Protein AF-A0A954BLL2-F1 (afdb_monomer_lite)

Sequence (76 aa):
KIVGHTDSLSYRDGASYDNWNLSADRANAARKLLIADGMDAHRILEVSGKADTDPLVKDSPDAAQNRRISITILTH

pLDDT: mean 94.86, std 8.04, range [62.5, 98.81]

Structure (mmCIF, N/CA/C/O backbone):
data_AF-A0A954BLL2-F1
#
_entry.id   AF-A0A954BLL2-F1
#
loop_
_atom_site.group_PDB
_atom_site.id
_atom_site.type_symbol
_atom_site.label_atom_id
_atom_site.label_alt_id
_atom_site.label_comp_id
_atom_site.label_asym_id
_atom_site.label_entity_id
_atom_site.label_seq_id
_atom_site.pdbx_PDB_ins_code
_atom_site.Cartn_x
_atom_site.Cartn_y
_atom_site.Cartn_z
_atom_site.occupancy
_atom_site.B_iso_or_equiv
_atom_site.auth_seq_id
_atom_site.auth_comp_id
_atom_site.auth_asym_id
_atom_site.auth_atom_id
_atom_site.pdbx_PDB_model_num
ATOM 1 N N . LYS A 1 1 ? -1.606 -2.332 10.611 1.00 96.44 1 LYS A N 1
ATOM 2 C CA . LYS A 1 1 ? -0.739 -1.659 9.606 1.00 96.44 1 LYS A CA 1
ATOM 3 C C . LYS A 1 1 ? -1.264 -1.970 8.210 1.00 96.44 1 LYS A C 1
ATOM 5 O O . LYS A 1 1 ? -1.618 -3.122 7.985 1.00 96.44 1 LYS A O 1
ATOM 10 N N . ILE A 1 2 ? -1.333 -0.983 7.315 1.00 98.56 2 ILE A N 1
ATOM 11 C CA . ILE A 1 2 ? -1.751 -1.150 5.911 1.00 98.56 2 ILE A CA 1
ATOM 12 C C . ILE A 1 2 ? -0.582 -0.735 5.016 1.00 98.56 2 ILE A C 1
ATOM 14 O O . ILE A 1 2 ? -0.089 0.382 5.145 1.00 98.56 2 ILE A O 1
ATOM 18 N N . VAL A 1 3 ? -0.132 -1.615 4.124 1.00 98.75 3 VAL A N 1
ATOM 19 C CA . VAL A 1 3 ? 1.012 -1.353 3.240 1.00 98.75 3 VAL A CA 1
ATOM 20 C C . VAL A 1 3 ? 0.629 -1.603 1.793 1.00 98.75 3 VAL A C 1
ATOM 22 O O . VAL A 1 3 ? 0.082 -2.656 1.476 1.00 98.75 3 VAL A O 1
ATOM 25 N N . GLY A 1 4 ? 0.922 -0.653 0.914 1.00 98.75 4 GLY A N 1
ATOM 26 C CA . GLY A 1 4 ? 0.770 -0.820 -0.525 1.00 98.75 4 GLY A CA 1
ATOM 27 C C . GLY A 1 4 ? 2.076 -1.232 -1.187 1.00 98.75 4 GLY A C 1
ATOM 28 O O . GLY A 1 4 ? 3.149 -0.770 -0.799 1.00 98.75 4 GLY A O 1
ATOM 29 N N . HIS A 1 5 ? 1.968 -2.072 -2.212 1.00 98.62 5 HIS A N 1
ATOM 30 C CA . HIS A 1 5 ? 3.086 -2.537 -3.026 1.00 98.62 5 HIS A CA 1
ATOM 31 C C . HIS A 1 5 ? 2.736 -2.441 -4.515 1.00 98.62 5 HIS A C 1
ATOM 33 O O . HIS A 1 5 ? 1.571 -2.594 -4.910 1.00 98.62 5 HIS A O 1
ATOM 39 N N . THR A 1 6 ? 3.747 -2.200 -5.339 1.00 98.38 6 THR A N 1
ATOM 40 C CA . THR A 1 6 ? 3.684 -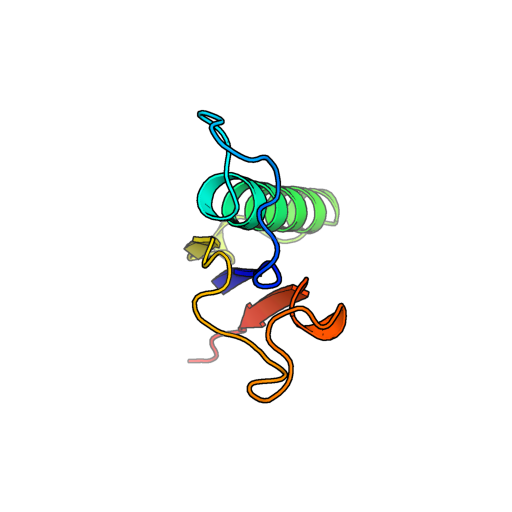2.313 -6.799 1.00 98.38 6 THR A CA 1
ATOM 41 C C . THR A 1 6 ? 4.550 -3.481 -7.260 1.00 98.38 6 THR A C 1
ATOM 43 O O . THR A 1 6 ? 5.258 -4.106 -6.471 1.00 98.38 6 THR A O 1
ATOM 46 N N . ASP A 1 7 ? 4.454 -3.800 -8.544 1.00 97.56 7 ASP A N 1
ATOM 47 C CA . ASP A 1 7 ? 5.491 -4.566 -9.228 1.00 97.56 7 ASP A CA 1
ATOM 48 C C . ASP A 1 7 ? 6.650 -3.636 -9.633 1.00 97.56 7 ASP A C 1
ATOM 50 O O . ASP A 1 7 ? 6.588 -2.424 -9.391 1.00 97.56 7 ASP A O 1
ATOM 54 N N . SER A 1 8 ? 7.702 -4.211 -10.221 1.00 96.50 8 SER A N 1
ATOM 55 C CA . SER A 1 8 ? 8.913 -3.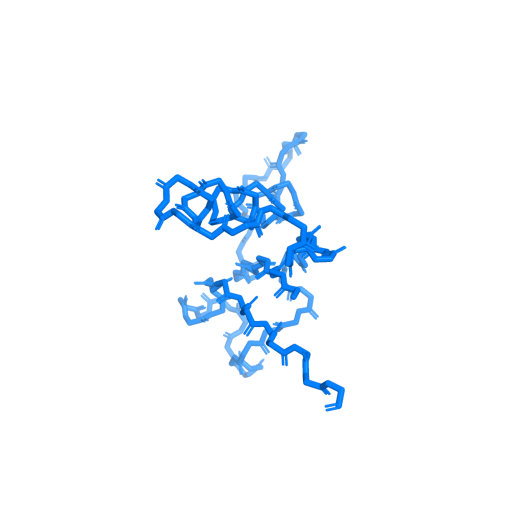487 -10.632 1.00 96.50 8 SER A CA 1
ATOM 56 C C . SER A 1 8 ? 8.772 -2.690 -11.929 1.00 96.50 8 SER A C 1
ATOM 58 O O . SER A 1 8 ? 9.743 -2.077 -12.368 1.00 96.50 8 SER A O 1
ATOM 60 N N . LEU A 1 9 ? 7.614 -2.719 -12.597 1.00 95.00 9 LEU A N 1
ATOM 61 C CA . LEU A 1 9 ? 7.432 -1.932 -13.809 1.00 95.00 9 LEU A CA 1
ATOM 62 C C . LEU A 1 9 ? 7.270 -0.463 -13.416 1.00 95.00 9 LEU A C 1
ATOM 64 O O . LEU A 1 9 ? 6.495 -0.125 -12.517 1.00 95.00 9 LEU A O 1
ATOM 68 N N . SER A 1 10 ? 7.993 0.428 -14.097 1.00 89.50 10 SER A N 1
ATOM 69 C CA . SER A 1 10 ? 7.803 1.868 -13.931 1.00 89.50 10 SER A CA 1
ATOM 70 C C . SER A 1 10 ? 6.342 2.219 -14.193 1.00 89.50 10 SER A C 1
ATOM 72 O O . SER A 1 10 ? 5.840 2.015 -15.298 1.00 89.50 10 SER A O 1
ATOM 74 N N . TYR A 1 11 ? 5.651 2.786 -13.203 1.00 81.81 11 TYR A N 1
ATOM 75 C CA . TYR A 1 11 ? 4.271 3.224 -13.410 1.00 81.81 11 TYR A CA 1
ATOM 76 C C . TYR A 1 11 ? 4.172 4.297 -14.503 1.00 81.81 11 TYR A C 1
ATOM 78 O O . TYR A 1 11 ? 3.250 4.259 -15.319 1.00 81.81 11 TYR A O 1
ATOM 86 N N . ARG A 1 12 ? 5.121 5.244 -14.524 1.00 80.94 12 ARG A N 1
ATOM 87 C CA . ARG A 1 12 ? 5.306 6.260 -15.570 1.00 80.94 12 ARG A CA 1
ATOM 88 C C . ARG A 1 12 ? 6.771 6.702 -15.591 1.00 80.94 12 ARG A C 1
ATOM 90 O O . ARG A 1 12 ? 7.261 7.214 -14.586 1.00 80.94 12 ARG A O 1
ATOM 97 N N . ASP A 1 13 ? 7.456 6.538 -16.718 1.00 63.47 13 ASP A N 1
ATOM 98 C CA . ASP A 1 13 ? 8.848 6.979 -16.851 1.00 63.47 13 ASP A CA 1
ATOM 99 C C . ASP A 1 13 ? 8.958 8.514 -16.780 1.00 63.47 13 ASP A C 1
ATOM 101 O O . ASP A 1 13 ? 8.208 9.238 -17.439 1.00 63.47 13 ASP A O 1
ATOM 105 N N . GLY A 1 14 ? 9.895 9.017 -15.966 1.00 64.00 14 GLY A N 1
ATOM 106 C CA . GLY A 1 14 ? 10.241 10.445 -15.877 1.00 64.00 14 GLY A CA 1
ATOM 107 C C . GLY A 1 14 ? 9.229 11.350 -15.161 1.00 64.00 14 GLY A C 1
ATOM 108 O O . GLY A 1 14 ? 9.308 12.571 -15.297 1.00 64.00 14 GLY A O 1
ATOM 109 N N . ALA A 1 15 ? 8.272 10.788 -14.419 1.00 67.62 15 ALA A N 1
ATOM 110 C CA . ALA A 1 15 ? 7.209 11.552 -13.770 1.00 67.62 15 ALA A CA 1
ATOM 111 C C . ALA A 1 15 ? 7.526 11.913 -12.309 1.00 67.62 15 ALA A C 1
ATOM 113 O O . ALA A 1 15 ? 8.174 11.163 -11.587 1.00 67.62 15 ALA A O 1
ATOM 114 N N . SER A 1 16 ? 6.952 13.024 -11.836 1.00 85.25 16 SER A N 1
ATOM 115 C CA . SER A 1 16 ? 6.877 13.379 -10.407 1.00 85.25 16 SER A CA 1
ATOM 116 C C . SER A 1 16 ? 6.025 12.411 -9.573 1.00 85.25 16 SER A C 1
ATOM 118 O O . SER A 1 16 ? 5.908 12.588 -8.363 1.00 85.25 16 SER A O 1
ATOM 120 N N . TYR A 1 17 ? 5.393 11.435 -10.231 1.00 91.25 17 TYR A N 1
ATOM 121 C CA . TYR A 1 17 ? 4.534 10.429 -9.636 1.00 91.25 17 TYR A CA 1
ATOM 122 C C . TYR A 1 17 ? 5.005 9.041 -10.065 1.00 91.25 17 TYR A C 1
ATOM 124 O O . TYR A 1 17 ? 4.887 8.678 -11.239 1.00 91.25 17 TYR A O 1
ATOM 132 N N . ASP A 1 18 ? 5.500 8.265 -9.109 1.00 94.12 18 ASP A N 1
ATOM 133 C CA . ASP A 1 18 ? 6.127 6.968 -9.339 1.00 94.12 18 ASP A CA 1
ATOM 134 C C . ASP A 1 18 ? 5.466 5.844 -8.512 1.00 94.12 18 ASP A C 1
ATOM 136 O O . ASP A 1 18 ? 4.366 5.982 -7.963 1.00 94.12 18 ASP A O 1
ATOM 140 N N . ASN A 1 19 ? 6.139 4.695 -8.434 1.00 95.88 19 ASN A N 1
ATOM 141 C CA . ASN A 1 19 ? 5.682 3.550 -7.654 1.00 95.88 19 ASN A CA 1
ATOM 142 C C . ASN A 1 19 ? 5.625 3.826 -6.139 1.00 95.88 19 ASN A C 1
ATOM 144 O O . ASN A 1 19 ? 4.808 3.214 -5.437 1.00 95.88 19 ASN A O 1
ATOM 148 N N . TRP A 1 20 ? 6.417 4.767 -5.615 1.00 96.56 20 TRP A N 1
ATOM 149 C CA . TRP A 1 20 ? 6.311 5.201 -4.222 1.00 96.56 20 TRP A CA 1
ATOM 150 C C . TRP A 1 20 ? 5.003 5.940 -3.986 1.00 96.56 20 TRP A C 1
ATOM 152 O O . TRP A 1 20 ? 4.264 5.589 -3.062 1.00 96.56 20 TRP A O 1
ATOM 162 N N . ASN A 1 21 ? 4.665 6.895 -4.854 1.00 96.62 21 ASN A N 1
ATOM 163 C CA . ASN A 1 21 ? 3.393 7.608 -4.753 1.00 96.62 21 ASN A CA 1
ATOM 164 C C . ASN A 1 21 ? 2.204 6.654 -4.932 1.00 96.62 21 ASN A C 1
ATOM 166 O O . ASN A 1 21 ? 1.303 6.622 -4.092 1.00 96.62 21 ASN A O 1
ATOM 170 N N . LEU A 1 22 ? 2.237 5.814 -5.973 1.00 97.19 22 LEU A N 1
ATOM 171 C CA . LEU A 1 22 ? 1.153 4.882 -6.285 1.00 97.19 22 LEU A CA 1
ATOM 172 C C . LEU A 1 22 ? 0.873 3.904 -5.144 1.00 97.19 22 LEU A C 1
ATOM 174 O O . LEU A 1 22 ? -0.284 3.649 -4.798 1.00 97.19 22 LEU A O 1
ATOM 178 N N . SER A 1 23 ? 1.926 3.322 -4.571 1.00 98.50 23 SER A N 1
ATOM 179 C CA . SER A 1 23 ? 1.778 2.361 -3.479 1.00 98.50 23 SER A CA 1
ATOM 180 C C . SER A 1 23 ? 1.202 3.016 -2.220 1.00 98.50 23 SER A C 1
ATOM 182 O O . SER A 1 2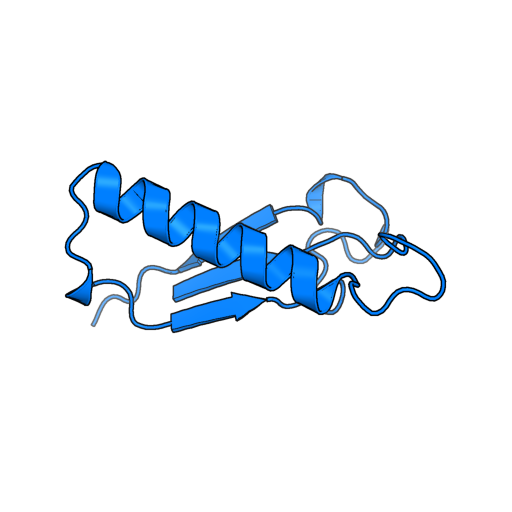3 ? 0.284 2.454 -1.615 1.00 98.50 23 SER A O 1
ATOM 184 N N . ALA A 1 24 ? 1.668 4.215 -1.857 1.00 98.56 24 ALA A N 1
ATOM 185 C CA . ALA A 1 24 ? 1.151 4.960 -0.711 1.00 98.56 24 ALA A CA 1
ATOM 186 C C . ALA A 1 24 ? -0.319 5.373 -0.904 1.00 98.56 24 ALA A C 1
ATOM 188 O O . ALA A 1 24 ? -1.141 5.187 -0.000 1.00 98.56 24 ALA A O 1
ATOM 189 N N . ASP A 1 25 ? -0.681 5.855 -2.095 1.00 98.50 25 ASP A N 1
ATOM 190 C CA . ASP A 1 25 ? -2.052 6.264 -2.410 1.00 98.50 25 ASP A CA 1
ATOM 191 C C . ASP A 1 25 ? -3.027 5.088 -2.365 1.00 98.50 25 ASP A C 1
ATOM 193 O O . ASP A 1 25 ? -4.111 5.204 -1.788 1.00 98.50 25 ASP A O 1
ATOM 197 N N . ARG A 1 26 ? -2.635 3.922 -2.894 1.00 98.56 26 ARG A N 1
ATOM 198 C CA . ARG A 1 26 ? -3.448 2.699 -2.809 1.00 98.56 26 ARG A CA 1
ATOM 199 C C . ARG A 1 26 ? -3.633 2.234 -1.364 1.00 98.56 26 ARG A C 1
ATOM 201 O O . ARG A 1 26 ? -4.745 1.865 -0.985 1.00 98.56 26 ARG A O 1
ATOM 208 N N . ALA A 1 27 ? -2.585 2.294 -0.541 1.00 98.81 27 ALA A N 1
ATOM 209 C CA . ALA A 1 27 ? -2.682 1.962 0.881 1.00 98.81 27 ALA A CA 1
ATOM 210 C C . ALA A 1 27 ? -3.647 2.909 1.618 1.00 98.81 27 ALA A C 1
ATOM 212 O O . ALA A 1 27 ? -4.482 2.471 2.413 1.00 98.81 27 ALA A O 1
ATOM 213 N N . ASN A 1 28 ? -3.596 4.207 1.311 1.00 98.69 28 ASN A N 1
ATOM 214 C CA . ASN A 1 28 ? -4.504 5.194 1.890 1.00 98.69 28 ASN A CA 1
ATOM 215 C C . ASN A 1 28 ? -5.941 5.057 1.357 1.00 98.69 28 ASN A C 1
ATOM 217 O O . ASN A 1 28 ? -6.894 5.278 2.104 1.00 98.69 28 ASN A O 1
ATOM 221 N N . ALA A 1 29 ? -6.128 4.657 0.098 1.00 98.75 29 ALA A N 1
ATOM 222 C CA . ALA A 1 29 ? -7.445 4.328 -0.441 1.00 98.75 29 ALA A CA 1
ATOM 223 C C . ALA A 1 29 ? -8.066 3.140 0.311 1.00 98.75 29 ALA A C 1
ATOM 225 O O . ALA A 1 29 ? -9.207 3.236 0.758 1.00 98.75 29 ALA A O 1
ATOM 226 N N . ALA A 1 30 ? -7.295 2.073 0.554 1.00 98.50 30 ALA A N 1
ATOM 227 C CA . ALA A 1 30 ? -7.738 0.944 1.372 1.00 98.50 30 ALA A CA 1
ATOM 228 C C . ALA A 1 30 ? -8.096 1.376 2.807 1.00 98.50 30 ALA A C 1
ATOM 230 O O . ALA A 1 30 ? -9.152 1.001 3.310 1.00 98.50 30 ALA A O 1
ATOM 231 N N . ARG A 1 31 ? -7.281 2.235 3.442 1.00 98.56 31 ARG A N 1
ATOM 232 C CA . ARG A 1 31 ? -7.598 2.837 4.754 1.00 98.56 31 ARG A CA 1
ATOM 233 C C . ARG A 1 31 ? -8.962 3.532 4.749 1.00 98.56 31 ARG A C 1
ATOM 235 O O . ARG A 1 31 ? -9.763 3.306 5.650 1.00 98.56 31 ARG A O 1
ATOM 242 N N . LYS A 1 32 ? -9.215 4.391 3.755 1.00 98.62 32 LYS A N 1
ATOM 243 C CA . LYS A 1 32 ? -10.479 5.137 3.635 1.00 98.62 32 LYS A CA 1
ATOM 244 C C . LYS A 1 32 ? -11.672 4.197 3.469 1.00 98.62 32 LYS A C 1
ATOM 246 O O . LYS A 1 32 ? -12.686 4.424 4.115 1.00 98.62 32 LYS A O 1
ATOM 251 N N . LEU A 1 33 ? -11.533 3.148 2.654 1.00 98.56 33 LEU A N 1
ATOM 252 C CA . LEU A 1 33 ? -12.582 2.144 2.454 1.00 98.56 33 LEU A CA 1
ATOM 253 C C . LEU A 1 33 ? -12.907 1.391 3.748 1.00 98.56 33 LEU A C 1
ATOM 255 O O . LEU A 1 33 ? -14.074 1.285 4.095 1.00 98.56 33 LEU A O 1
ATOM 259 N N . LEU A 1 34 ? -11.894 0.943 4.497 1.00 98.00 34 LEU A N 1
ATOM 260 C CA . LEU A 1 34 ? -12.112 0.244 5.770 1.00 98.00 34 LEU A CA 1
ATOM 261 C C . LEU A 1 34 ? -12.844 1.119 6.794 1.00 98.00 34 LEU A C 1
ATOM 263 O O . LEU A 1 34 ? -13.740 0.641 7.479 1.00 98.00 34 LEU A O 1
ATOM 267 N N . ILE A 1 35 ? -12.482 2.403 6.891 1.00 98.38 35 ILE A N 1
ATOM 268 C CA . ILE A 1 35 ? -13.162 3.344 7.794 1.00 98.38 35 ILE A CA 1
ATOM 269 C C . ILE A 1 35 ? -14.604 3.588 7.340 1.00 98.38 35 ILE A C 1
ATOM 271 O O . ILE A 1 35 ? -15.511 3.606 8.168 1.00 98.38 35 ILE A O 1
ATOM 275 N N . ALA A 1 36 ? -14.825 3.760 6.033 1.00 98.44 36 ALA A N 1
ATOM 276 C CA . ALA A 1 36 ? -16.166 3.920 5.478 1.00 98.44 36 ALA A CA 1
ATOM 277 C C . ALA A 1 36 ? -17.057 2.691 5.740 1.00 98.44 36 ALA A C 1
ATOM 279 O O . ALA A 1 36 ? -18.260 2.850 5.918 1.00 98.44 36 ALA A O 1
ATOM 280 N N . ASP A 1 37 ? -16.460 1.499 5.828 1.00 98.12 37 ASP A N 1
ATOM 281 C CA . ASP A 1 37 ? -17.127 0.233 6.160 1.00 98.12 37 ASP A CA 1
ATOM 282 C C . ASP A 1 37 ? -17.250 -0.019 7.682 1.00 98.12 37 ASP A C 1
ATOM 284 O O . ASP A 1 37 ? -17.584 -1.112 8.130 1.00 98.12 37 ASP A O 1
ATOM 288 N N . GLY A 1 38 ? -16.978 0.996 8.512 1.00 97.88 38 GLY A N 1
ATOM 289 C CA . GLY A 1 38 ? -17.217 0.955 9.959 1.00 97.88 38 GLY A CA 1
ATOM 290 C C . GLY A 1 38 ? -16.016 0.551 10.817 1.00 97.88 38 GLY A C 1
ATOM 291 O O . GLY A 1 38 ? -16.161 0.395 12.031 1.00 97.88 38 GLY A O 1
ATOM 292 N N . MET A 1 39 ? -14.817 0.407 10.243 1.00 96.94 39 MET A N 1
ATOM 293 C CA . MET A 1 39 ? -13.60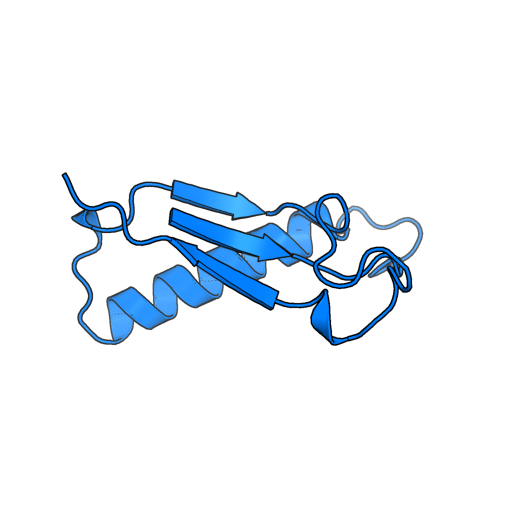3 0.249 11.047 1.00 96.94 39 MET A CA 1
ATOM 294 C C . MET A 1 39 ? -13.296 1.541 11.811 1.00 96.94 39 MET A C 1
ATOM 296 O O . MET A 1 39 ? -13.154 2.609 11.219 1.00 96.94 39 MET A O 1
ATOM 300 N N . ASP A 1 40 ? -13.100 1.432 13.125 1.00 97.69 40 ASP A N 1
ATOM 301 C CA . ASP A 1 40 ? -12.596 2.543 13.931 1.00 97.69 40 ASP A CA 1
ATOM 302 C C . ASP A 1 40 ? -11.206 2.985 13.432 1.00 97.69 40 ASP A C 1
ATOM 304 O O . ASP A 1 40 ? -10.254 2.197 13.390 1.00 97.69 40 ASP A O 1
ATOM 308 N N . ALA A 1 41 ? -11.094 4.266 13.072 1.00 96.56 41 ALA A N 1
ATOM 309 C CA . ALA A 1 41 ? -9.870 4.882 12.579 1.00 96.56 41 ALA A CA 1
ATOM 310 C C . ALA A 1 41 ? -8.693 4.728 13.557 1.00 96.56 41 ALA A C 1
ATOM 312 O O . ALA A 1 41 ? -7.553 4.589 13.109 1.00 96.56 41 ALA A O 1
ATOM 313 N N . HIS A 1 42 ? -8.952 4.687 14.869 1.00 96.25 42 HIS A N 1
ATOM 314 C CA . HIS A 1 42 ? -7.917 4.518 15.894 1.00 96.25 42 HIS A CA 1
ATOM 315 C C . HIS A 1 42 ? -7.256 3.133 15.871 1.00 96.25 42 HIS A C 1
ATOM 317 O O . HIS A 1 42 ? -6.156 2.967 16.397 1.00 96.25 42 HIS A O 1
ATOM 323 N N . ARG A 1 43 ? -7.864 2.138 15.209 1.00 95.75 43 ARG A N 1
ATOM 324 C CA . ARG A 1 43 ? -7.263 0.805 15.026 1.00 95.75 43 ARG A CA 1
ATOM 325 C C . ARG A 1 43 ? -6.182 0.776 13.941 1.00 95.75 43 ARG A C 1
ATOM 327 O O . ARG A 1 43 ? -5.459 -0.216 13.824 1.00 95.75 43 ARG A O 1
ATOM 334 N N . ILE A 1 44 ? -6.056 1.831 13.134 1.00 97.12 44 ILE A N 1
ATOM 335 C CA . ILE A 1 44 ? -5.081 1.905 12.043 1.00 97.12 44 ILE A CA 1
ATOM 336 C C . ILE A 1 44 ? -3.864 2.712 12.499 1.00 97.12 44 ILE A C 1
ATOM 338 O O . ILE A 1 44 ? -3.856 3.935 12.444 1.00 97.12 44 ILE A O 1
ATOM 342 N N . LEU A 1 45 ? -2.809 2.004 12.906 1.00 96.81 45 LEU A N 1
ATOM 343 C CA . LEU A 1 45 ? -1.592 2.629 13.443 1.00 96.81 45 LEU A CA 1
ATOM 344 C C . LEU A 1 45 ? -0.644 3.198 12.376 1.00 96.81 45 LEU A C 1
ATOM 346 O O . LEU A 1 45 ? 0.089 4.141 12.641 1.00 96.81 45 LEU A O 1
ATOM 350 N N . GLU A 1 46 ? -0.614 2.605 11.181 1.00 97.88 46 GLU A N 1
ATOM 351 C CA . GLU A 1 46 ? 0.333 2.980 10.125 1.00 97.88 46 GLU A CA 1
ATOM 352 C C . GLU A 1 46 ? -0.258 2.673 8.747 1.00 97.88 46 GLU A C 1
ATOM 354 O O . GLU A 1 46 ? -0.840 1.596 8.542 1.00 97.88 46 GLU A O 1
ATOM 359 N N . VAL A 1 47 ? -0.048 3.604 7.812 1.00 98.50 47 VAL A N 1
ATOM 360 C CA . VAL A 1 47 ? -0.256 3.430 6.373 1.00 98.50 47 VAL A CA 1
ATOM 361 C C . VAL A 1 47 ? 1.031 3.785 5.638 1.00 98.50 47 VAL A C 1
ATOM 363 O O . VAL A 1 47 ? 1.549 4.884 5.822 1.00 98.50 47 VAL A O 1
ATOM 366 N N . SER A 1 48 ? 1.544 2.874 4.812 1.00 98.50 48 SER A N 1
ATOM 367 C CA . SER A 1 48 ? 2.802 3.070 4.082 1.00 98.50 48 SER A CA 1
ATOM 368 C C . SER A 1 48 ? 2.750 2.553 2.643 1.00 98.50 48 SER A C 1
ATOM 370 O O . SER A 1 48 ? 1.997 1.639 2.311 1.00 98.50 48 SER A O 1
ATOM 372 N N . GLY A 1 49 ? 3.553 3.163 1.773 1.00 98.50 49 GLY A N 1
ATOM 373 C CA . GLY A 1 49 ? 3.859 2.662 0.435 1.00 98.50 49 GLY A CA 1
ATOM 374 C C . GLY A 1 49 ? 5.269 2.082 0.407 1.00 98.50 49 GLY A C 1
ATOM 375 O O . GLY A 1 49 ? 6.165 2.621 1.056 1.00 98.50 49 GLY A O 1
ATOM 376 N N . LYS A 1 50 ? 5.456 0.974 -0.311 1.00 98.38 50 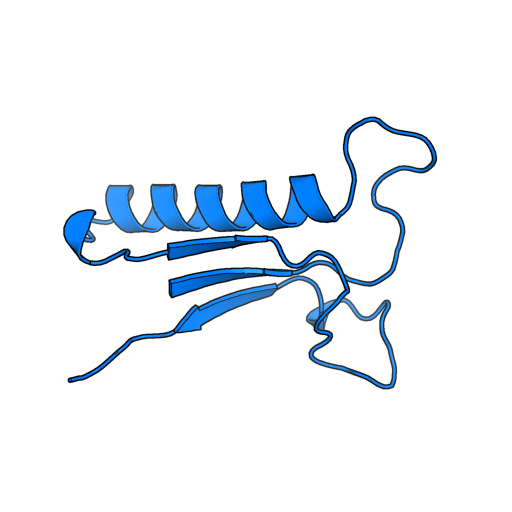LYS A N 1
ATOM 377 C CA . LYS A 1 50 ? 6.755 0.301 -0.458 1.00 98.38 50 LYS A CA 1
ATOM 378 C C . LYS A 1 50 ? 7.258 0.204 -1.897 1.00 98.38 50 LYS A C 1
ATOM 380 O O . LYS A 1 50 ? 8.303 -0.408 -2.109 1.00 98.38 50 LYS A O 1
ATOM 385 N N . ALA A 1 51 ? 6.539 0.769 -2.867 1.00 98.00 51 ALA A N 1
ATOM 386 C CA . ALA A 1 51 ? 6.835 0.569 -4.285 1.00 98.00 51 ALA A CA 1
ATOM 387 C C . ALA A 1 51 ? 7.069 -0.934 -4.578 1.00 98.00 51 ALA A C 1
ATOM 389 O O . ALA A 1 51 ? 6.309 -1.783 -4.097 1.00 98.00 51 ALA A O 1
ATOM 390 N N . ASP A 1 52 ? 8.135 -1.251 -5.301 1.00 97.12 52 ASP A N 1
ATOM 391 C CA . ASP A 1 52 ? 8.598 -2.581 -5.691 1.00 97.12 52 ASP A CA 1
ATOM 392 C C . ASP A 1 52 ? 9.678 -3.164 -4.760 1.00 97.12 52 ASP A C 1
ATOM 394 O O . ASP A 1 52 ? 10.214 -4.238 -5.016 1.00 97.12 52 ASP A O 1
ATOM 398 N N . THR A 1 53 ? 9.977 -2.504 -3.636 1.00 98.06 53 THR A N 1
ATOM 399 C CA . THR A 1 53 ? 11.108 -2.869 -2.755 1.00 98.06 53 THR A CA 1
ATOM 400 C C . THR A 1 53 ? 10.918 -4.162 -1.950 1.00 98.06 53 THR A C 1
ATOM 402 O O . THR A 1 53 ? 11.847 -4.632 -1.297 1.00 98.06 53 THR A O 1
ATOM 405 N N . ASP A 1 54 ? 9.713 -4.737 -1.962 1.00 97.50 54 ASP A N 1
ATOM 406 C CA . ASP A 1 54 ? 9.334 -5.913 -1.168 1.00 97.50 54 ASP A CA 1
ATOM 407 C C . ASP A 1 54 ? 8.399 -6.837 -1.981 1.00 97.50 54 ASP A C 1
ATOM 409 O O . ASP A 1 54 ? 7.179 -6.879 -1.730 1.00 97.50 54 ASP A O 1
ATOM 413 N N . PRO A 1 55 ? 8.925 -7.519 -3.020 1.00 97.00 55 PRO A N 1
ATOM 414 C CA . PRO A 1 55 ? 8.134 -8.369 -3.903 1.00 97.00 55 PRO A CA 1
ATOM 415 C C . PRO A 1 55 ? 7.693 -9.653 -3.192 1.00 97.00 55 PRO A C 1
ATOM 417 O O . PRO A 1 55 ? 8.456 -10.288 -2.463 1.00 97.00 55 PRO A O 1
ATOM 420 N N . LEU A 1 56 ? 6.444 -10.054 -3.436 1.00 97.38 56 LEU A N 1
ATOM 421 C CA . LEU A 1 56 ? 5.899 -11.330 -2.976 1.00 97.38 56 LEU A CA 1
ATOM 422 C C . LEU A 1 56 ? 6.489 -12.495 -3.782 1.00 97.38 56 LEU A C 1
ATOM 424 O O . LEU A 1 56 ? 6.880 -13.510 -3.214 1.00 97.38 56 LEU A O 1
ATOM 428 N N . VAL A 1 57 ? 6.571 -12.326 -5.102 1.00 97.62 57 VAL A N 1
ATOM 429 C CA . VAL A 1 57 ? 7.200 -13.263 -6.035 1.00 97.62 57 VAL A CA 1
ATOM 430 C C . VAL A 1 57 ? 8.574 -12.706 -6.396 1.00 97.62 57 VAL A C 1
ATOM 432 O O . VAL A 1 57 ? 8.708 -11.903 -7.315 1.00 97.62 57 VAL A O 1
ATOM 435 N N . LYS A 1 58 ? 9.597 -13.093 -5.627 1.00 95.88 58 LYS A N 1
ATOM 436 C CA . LYS A 1 58 ? 10.965 -12.561 -5.768 1.00 95.88 58 LYS A CA 1
ATOM 437 C C . LYS A 1 58 ? 11.596 -12.880 -7.124 1.00 95.88 58 LYS A C 1
ATOM 439 O O . LYS A 1 58 ? 12.291 -12.037 -7.676 1.00 95.88 58 LYS A O 1
ATOM 444 N N . ASP A 1 59 ? 11.302 -14.060 -7.664 1.00 97.69 59 ASP A N 1
ATOM 445 C CA . ASP A 1 59 ? 11.861 -14.531 -8.937 1.00 97.69 59 ASP A CA 1
ATOM 446 C C . ASP A 1 59 ? 11.166 -13.911 -10.162 1.00 97.69 59 ASP A C 1
ATOM 448 O O . ASP A 1 59 ? 11.586 -14.118 -11.298 1.00 97.69 59 ASP A O 1
ATOM 452 N N . SER A 1 60 ? 10.085 -13.152 -9.957 1.00 97.25 60 SER A N 1
ATOM 453 C CA . SER A 1 60 ? 9.382 -12.422 -11.020 1.00 97.25 60 SER A CA 1
ATOM 454 C C . SER A 1 60 ? 8.891 -11.072 -10.483 1.00 97.25 60 SER A C 1
ATOM 456 O O . SER A 1 60 ? 7.721 -10.940 -10.114 1.00 97.25 60 SER A O 1
ATOM 458 N N . PRO A 1 61 ? 9.783 -10.067 -10.367 1.00 96.69 61 PRO A N 1
ATOM 459 C CA . PRO A 1 61 ? 9.462 -8.768 -9.765 1.00 96.69 61 PRO A CA 1
ATOM 460 C C . PRO A 1 61 ? 8.346 -7.985 -10.482 1.00 96.69 61 PRO A C 1
ATOM 462 O O . PRO A 1 61 ? 7.618 -7.226 -9.840 1.00 96.69 61 PRO A O 1
ATOM 465 N N . ASP A 1 62 ? 8.146 -8.227 -11.775 1.00 97.25 62 ASP A N 1
ATOM 466 C CA . ASP A 1 62 ? 7.097 -7.649 -12.624 1.00 97.25 62 ASP A CA 1
ATOM 467 C C . ASP A 1 62 ? 5.738 -8.375 -12.514 1.00 97.25 62 ASP A C 1
ATOM 469 O O . ASP A 1 62 ? 4.732 -7.938 -13.080 1.00 97.25 62 ASP A O 1
ATOM 473 N N . ALA A 1 63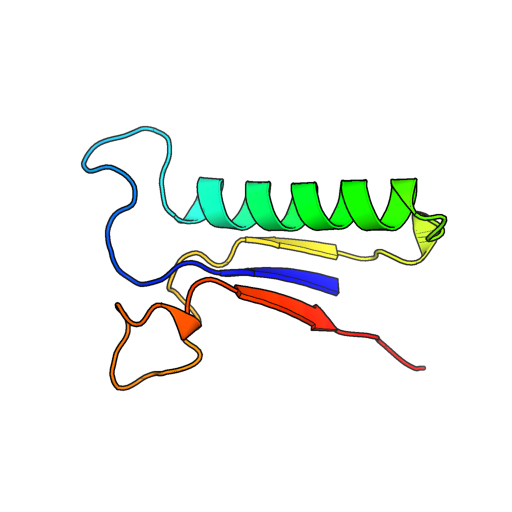 ? 5.677 -9.483 -11.768 1.00 98.12 63 ALA A N 1
ATOM 474 C CA . ALA A 1 63 ? 4.476 -10.294 -11.646 1.00 98.12 63 ALA A CA 1
ATOM 475 C C . ALA A 1 63 ? 3.313 -9.523 -11.001 1.00 98.12 63 ALA A C 1
ATOM 477 O O . ALA A 1 63 ? 3.460 -8.818 -9.998 1.00 98.12 63 ALA A O 1
ATOM 478 N N . ALA A 1 64 ? 2.104 -9.742 -11.524 1.00 97.62 64 ALA A N 1
ATOM 479 C CA . ALA A 1 64 ? 0.885 -9.072 -11.071 1.00 97.62 64 ALA A CA 1
ATOM 480 C C . ALA A 1 64 ? 0.601 -9.244 -9.571 1.00 97.62 64 ALA A C 1
ATOM 482 O O . ALA A 1 64 ? 0.039 -8.351 -8.941 1.00 97.62 64 ALA A O 1
ATOM 483 N N . GLN A 1 65 ? 1.018 -10.371 -8.998 1.00 98.00 65 GLN A N 1
ATOM 484 C CA . GLN A 1 65 ? 0.887 -10.707 -7.584 1.00 98.00 65 GLN A CA 1
ATOM 485 C C . GLN A 1 65 ? 1.659 -9.741 -6.667 1.00 98.00 65 GLN A C 1
ATOM 487 O O . GLN A 1 65 ? 1.306 -9.598 -5.496 1.00 98.00 65 GLN A O 1
ATOM 492 N N . ASN A 1 66 ? 2.690 -9.057 -7.178 1.00 98.25 66 ASN A N 1
ATOM 493 C CA . ASN A 1 66 ? 3.431 -8.055 -6.411 1.00 98.25 66 ASN A CA 1
ATOM 494 C C . ASN A 1 66 ? 2.606 -6.775 -6.188 1.00 98.25 66 ASN A C 1
ATOM 496 O O . ASN A 1 66 ? 2.789 -6.116 -5.161 1.00 98.25 66 ASN A O 1
ATOM 500 N N . ARG A 1 67 ? 1.623 -6.483 -7.058 1.00 98.19 67 ARG A N 1
ATOM 501 C CA . ARG A 1 67 ? 0.649 -5.389 -6.888 1.00 98.19 67 ARG A CA 1
ATOM 502 C C . ARG A 1 67 ? -0.410 -5.760 -5.846 1.00 98.19 67 ARG A C 1
ATOM 504 O O . ARG A 1 67 ? -1.492 -6.237 -6.183 1.00 98.19 67 ARG A O 1
ATOM 511 N N . ARG A 1 68 ? -0.114 -5.525 -4.567 1.00 98.50 68 ARG A N 1
ATOM 512 C CA . ARG A 1 68 ? -0.964 -5.953 -3.441 1.00 98.50 68 ARG A CA 1
ATOM 513 C C . ARG A 1 68 ? -1.083 -4.900 -2.343 1.00 98.50 68 ARG A C 1
ATOM 515 O O . ARG A 1 68 ? -0.217 -4.038 -2.195 1.00 98.50 68 ARG A O 1
ATOM 522 N N . ILE A 1 69 ? -2.134 -5.032 -1.535 1.00 98.69 69 ILE A N 1
ATOM 523 C CA . ILE A 1 69 ? -2.251 -4.380 -0.227 1.00 98.69 69 ILE A CA 1
ATOM 524 C C . ILE A 1 69 ? -2.037 -5.439 0.854 1.00 98.69 69 ILE A C 1
ATOM 526 O O . ILE A 1 69 ? -2.751 -6.438 0.895 1.00 98.69 69 ILE A O 1
ATOM 530 N N . SER A 1 70 ? -1.070 -5.207 1.734 1.00 98.06 70 SER A N 1
ATOM 531 C CA . SER A 1 70 ? -0.794 -6.054 2.894 1.00 98.06 70 SER A CA 1
ATOM 532 C C . SER A 1 70 ? -1.415 -5.419 4.137 1.00 98.06 70 SER A C 1
ATOM 534 O O . SER A 1 70 ? -1.122 -4.264 4.456 1.00 98.06 70 SER A O 1
ATOM 536 N N . ILE A 1 71 ? -2.252 -6.164 4.861 1.00 97.44 71 ILE A N 1
ATOM 537 C CA . ILE A 1 71 ? -2.828 -5.726 6.137 1.00 97.44 71 ILE A CA 1
ATOM 538 C C . ILE A 1 71 ? -2.303 -6.639 7.239 1.00 97.44 71 ILE A C 1
ATOM 540 O O . ILE A 1 71 ? -2.549 -7.841 7.231 1.00 97.44 71 ILE A O 1
ATOM 544 N N . THR A 1 72 ? -1.592 -6.059 8.202 1.00 97.06 72 THR A N 1
ATOM 545 C CA . THR A 1 72 ? -1.114 -6.776 9.388 1.00 97.06 72 THR A CA 1
ATOM 546 C C . THR A 1 72 ? -1.942 -6.365 10.593 1.00 97.06 72 THR A C 1
ATOM 548 O O . THR A 1 72 ? -1.993 -5.175 10.940 1.00 97.06 72 THR A O 1
ATOM 551 N N . ILE A 1 73 ? -2.563 -7.358 11.229 1.00 95.88 73 ILE A N 1
ATOM 552 C CA . ILE A 1 73 ? -3.252 -7.218 12.509 1.00 95.88 73 ILE A CA 1
ATOM 553 C C . ILE A 1 73 ? -2.224 -7.457 13.609 1.00 95.88 73 ILE A C 1
ATOM 555 O O . ILE A 1 73 ? -1.585 -8.504 13.645 1.00 95.88 73 ILE A O 1
ATOM 559 N N . LEU A 1 74 ? -2.037 -6.462 14.469 1.00 91.62 74 LEU A N 1
ATOM 560 C CA . LEU A 1 74 ? -1.160 -6.573 15.625 1.00 91.62 74 LEU A CA 1
ATOM 561 C C . LEU A 1 74 ? -2.024 -7.011 16.802 1.00 91.62 74 LEU A C 1
ATOM 563 O O . LEU A 1 74 ? -2.956 -6.303 17.183 1.00 91.62 74 LEU A O 1
ATOM 567 N N . THR A 1 75 ? -1.746 -8.197 17.323 1.00 84.56 75 THR A N 1
ATOM 568 C CA . THR A 1 75 ? -2.333 -8.693 18.565 1.00 84.56 75 THR A CA 1
ATOM 569 C C . THR A 1 75 ? -1.301 -8.492 19.662 1.00 84.56 75 THR A C 1
ATOM 571 O O . THR A 1 75 ? -0.156 -8.918 19.501 1.00 84.56 75 THR A O 1
ATOM 574 N N . HIS A 1 76 ? -1.693 -7.795 20.724 1.00 62.50 76 HIS A N 1
ATOM 575 C CA . HIS A 1 76 ? -0.942 -7.799 21.976 1.00 62.50 76 HIS A CA 1
ATOM 576 C C . HIS A 1 76 ? -1.098 -9.150 22.670 1.00 62.50 76 HIS A C 1
ATOM 578 O O . HIS A 1 76 ? -2.192 -9.745 22.526 1.00 62.50 76 HIS A O 1
#

Foldseek 3Di:
DKWFEAFPDWPDPPDPDTLQNVGQVVSVVVLVVCVVVPDDNVQQPDGGYDYLVDAPPPVHRNDPNRGDMDDDRDDD

Secondary structure (DSSP, 8-state):
-EEE---SS-SSTT-S--HHHHHHHHHHHHHHHHHHTT--GGG---EEE-TTSS-SSTT-TT-GGGS-EEE-PPP-

Radius of gyration: 13.35 Å; chains: 1; bounding box: 29×28×39 Å